Protein AF-A0A1C4R962-F1 (afdb_monomer_lite)

Secondary structure (DSSP, 8-state):
----PPPPEEEEEE--HHHHHHTHHHHHHHHHH-SS--GGGSHHHHHHHHHHH--TT---EEEEEETT-

Foldseek 3Di:
DDDDPQQDKDKDKDQDLVVLVVCQVVQVVVLVPDPDHDPCSHSVNVNVCCVVPNDHRPDTDMDIDGHPD

Structure (mmCIF, N/CA/C/O backbone):
data_AF-A0A1C4R962-F1
#
_entry.id   AF-A0A1C4R962-F1
#
loop_
_atom_site.group_PDB
_atom_site.id
_atom_site.type_symbol
_atom_site.label_atom_id
_atom_site.label_alt_id
_atom_site.label_comp_id
_atom_site.label_asym_id
_atom_site.label_entity_id
_atom_site.label_seq_id
_atom_site.pdbx_PDB_ins_code
_atom_site.Cartn_x
_atom_site.Cartn_y
_atom_site.Cartn_z
_atom_site.occupancy
_atom_site.B_iso_or_equiv
_atom_site.auth_seq_id
_atom_site.auth_comp_id
_atom_site.auth_asym_id
_atom_site.auth_atom_id
_atom_site.pdbx_PDB_model_num
ATOM 1 N N . MET A 1 1 ? -23.519 0.999 31.722 1.00 37.97 1 MET A N 1
ATOM 2 C CA . MET A 1 1 ? -22.714 1.886 30.857 1.00 37.97 1 MET A CA 1
ATOM 3 C C . MET A 1 1 ? -21.393 1.183 30.571 1.00 37.97 1 MET A C 1
ATOM 5 O O . MET A 1 1 ? -20.467 1.260 31.365 1.00 37.97 1 MET A O 1
ATOM 9 N N . THR A 1 2 ? -21.353 0.358 29.528 1.00 42.16 2 THR A N 1
ATOM 10 C CA . THR A 1 2 ? -20.176 -0.440 29.164 1.00 42.16 2 THR A CA 1
ATOM 11 C C . THR A 1 2 ? -19.145 0.470 28.508 1.00 42.16 2 THR A C 1
ATOM 13 O O . THR A 1 2 ? -19.366 0.986 27.417 1.00 42.16 2 THR A O 1
ATOM 16 N N . ALA A 1 3 ? -18.022 0.695 29.188 1.00 46.19 3 ALA A N 1
ATOM 17 C CA . ALA A 1 3 ? -16.890 1.397 28.607 1.00 46.19 3 ALA A CA 1
ATOM 18 C C . ALA A 1 3 ? -16.284 0.526 27.496 1.00 46.19 3 ALA A C 1
ATOM 20 O O . ALA A 1 3 ? -15.608 -0.467 27.764 1.00 46.19 3 ALA A O 1
ATOM 21 N N . HIS A 1 4 ? -16.535 0.885 26.239 1.00 58.12 4 HIS A N 1
ATOM 22 C CA . HIS A 1 4 ? -15.767 0.366 25.117 1.00 58.12 4 HIS A CA 1
ATOM 23 C C . HIS A 1 4 ? -14.364 0.975 25.215 1.00 58.12 4 HIS A C 1
ATOM 25 O O . HIS A 1 4 ? -14.170 2.141 24.878 1.00 58.12 4 HIS A O 1
ATOM 31 N N . ARG A 1 5 ? -13.379 0.219 25.719 1.00 60.09 5 ARG A N 1
ATOM 32 C CA . ARG A 1 5 ? -11.974 0.581 25.489 1.00 60.09 5 ARG A CA 1
ATOM 33 C C . ARG A 1 5 ? -11.787 0.570 23.971 1.00 60.09 5 ARG A C 1
ATOM 35 O O . ARG A 1 5 ? -11.955 -0.507 23.397 1.00 60.09 5 ARG A O 1
ATOM 42 N N . PRO A 1 6 ? -11.461 1.692 23.307 1.00 56.53 6 PRO A N 1
ATOM 43 C CA . PRO A 1 6 ? -11.055 1.603 21.917 1.00 56.53 6 PRO A CA 1
ATOM 44 C C . PRO A 1 6 ? -9.851 0.660 21.884 1.00 56.53 6 PRO A C 1
ATOM 46 O O . PRO A 1 6 ? -8.854 0.902 22.571 1.00 56.53 6 PRO A O 1
ATOM 49 N N . GLY A 1 7 ? -9.978 -0.463 21.172 1.00 66.88 7 GLY A N 1
ATOM 50 C CA . GLY A 1 7 ? -8.854 -1.363 20.936 1.00 66.88 7 GLY A CA 1
ATOM 51 C C . GLY A 1 7 ? -7.699 -0.521 20.407 1.00 66.88 7 GLY A C 1
ATOM 52 O O . GLY A 1 7 ? -7.864 0.192 19.416 1.00 66.88 7 GLY A O 1
ATOM 53 N N . GLY A 1 8 ? -6.579 -0.494 21.133 1.00 87.19 8 GLY A N 1
ATOM 54 C CA . GLY A 1 8 ? -5.505 0.461 20.857 1.00 87.19 8 GLY A CA 1
ATOM 55 C C . GLY A 1 8 ? -5.005 0.324 19.421 1.00 87.19 8 GLY A C 1
ATOM 56 O O . GLY A 1 8 ? -4.968 -0.778 18.887 1.00 87.19 8 GLY A O 1
ATOM 57 N N . LEU A 1 9 ? -4.619 1.419 18.773 1.00 92.88 9 LEU A N 1
ATOM 58 C CA . LEU A 1 9 ? -3.964 1.342 17.467 1.00 92.88 9 LEU A CA 1
ATOM 59 C C . LEU A 1 9 ? -2.475 1.023 17.663 1.00 92.88 9 LEU A C 1
ATOM 61 O O . LEU A 1 9 ? -1.824 1.570 18.550 1.00 92.88 9 LEU A O 1
ATOM 65 N N . ALA A 1 10 ? -1.934 0.129 16.842 1.00 92.94 10 ALA A N 1
ATOM 66 C CA . ALA A 1 10 ? -0.504 -0.082 16.675 1.00 92.94 10 ALA A CA 1
ATOM 67 C C . ALA A 1 10 ? -0.066 0.548 15.352 1.00 92.94 10 ALA A C 1
ATOM 69 O O . ALA A 1 10 ? -0.727 0.365 14.330 1.00 92.94 10 ALA A O 1
ATOM 70 N N . VAL A 1 11 ? 1.053 1.270 15.388 1.00 95.94 11 VAL A N 1
ATOM 71 C CA . VAL A 1 11 ? 1.653 1.900 14.210 1.00 95.94 11 VAL A CA 1
ATOM 72 C C 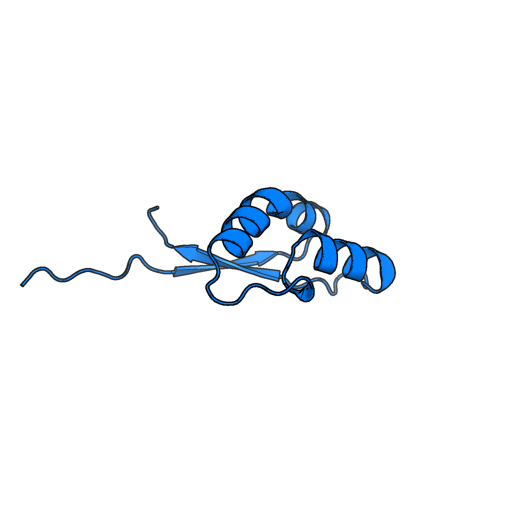. VAL A 1 11 ? 3.032 1.297 13.986 1.00 95.94 11 VAL A C 1
ATOM 74 O O . VAL A 1 11 ? 3.854 1.288 14.902 1.00 95.94 11 VAL A O 1
ATOM 77 N N . THR A 1 12 ? 3.289 0.805 12.779 1.00 96.75 12 THR A N 1
ATOM 78 C CA . THR A 1 12 ? 4.621 0.365 12.343 1.00 96.75 12 THR A CA 1
ATOM 79 C C . THR A 1 12 ? 5.028 1.080 11.059 1.00 96.75 12 THR A C 1
ATOM 81 O O . THR A 1 12 ? 4.185 1.604 10.331 1.00 96.75 12 THR A O 1
ATOM 84 N N . LEU A 1 13 ? 6.334 1.139 10.794 1.00 98.00 13 LEU A N 1
ATOM 85 C CA . LEU A 1 13 ? 6.896 1.753 9.593 1.00 98.00 13 LEU A CA 1
ATOM 86 C C . LEU A 1 13 ? 7.539 0.677 8.714 1.00 98.00 13 LEU A C 1
ATOM 88 O O . LEU A 1 13 ? 8.583 0.134 9.073 1.00 98.00 13 LEU A O 1
ATOM 92 N N . CYS A 1 14 ? 6.955 0.444 7.543 1.00 97.56 14 CYS A N 1
ATOM 93 C CA . CYS A 1 14 ? 7.536 -0.360 6.477 1.00 97.56 14 CYS A CA 1
ATOM 94 C C . CYS A 1 14 ? 8.488 0.515 5.647 1.00 97.56 14 CYS A C 1
ATOM 96 O O . CYS A 1 14 ? 8.123 1.595 5.164 1.00 97.56 14 CYS A O 1
ATOM 98 N N . ARG A 1 15 ? 9.735 0.056 5.520 1.00 97.50 15 ARG A N 1
ATOM 99 C CA . ARG A 1 15 ? 10.805 0.710 4.739 1.00 97.50 15 ARG A CA 1
ATOM 100 C C . ARG A 1 15 ? 11.387 -0.200 3.669 1.00 97.50 15 ARG A C 1
ATOM 102 O O . ARG A 1 15 ? 12.102 0.285 2.797 1.00 97.50 15 ARG A O 1
ATOM 109 N N . ASP A 1 16 ? 11.108 -1.493 3.765 1.00 95.88 16 ASP A N 1
ATOM 110 C CA . ASP A 1 16 ? 11.584 -2.487 2.826 1.00 95.88 16 ASP A CA 1
ATOM 111 C C . ASP A 1 16 ? 10.608 -2.614 1.654 1.00 95.88 16 ASP A C 1
ATOM 113 O O . ASP A 1 16 ? 9.387 -2.611 1.823 1.00 95.88 16 ASP A O 1
ATOM 117 N N . PHE A 1 17 ? 11.154 -2.695 0.445 1.00 95.62 17 PHE A N 1
ATOM 118 C CA . PHE A 1 17 ? 10.334 -2.748 -0.757 1.00 95.62 17 PHE A CA 1
ATOM 119 C C . PHE A 1 17 ? 9.609 -4.093 -0.911 1.00 95.62 17 PHE A C 1
ATOM 121 O O . PHE A 1 17 ? 8.472 -4.119 -1.379 1.00 95.62 17 PHE A O 1
ATOM 128 N N . ARG A 1 18 ? 10.216 -5.207 -0.477 1.00 96.00 18 ARG A N 1
ATOM 129 C CA . ARG A 1 18 ? 9.561 -6.523 -0.523 1.00 96.00 18 ARG A CA 1
ATOM 130 C C . ARG A 1 18 ? 8.439 -6.603 0.503 1.00 96.00 18 ARG A C 1
ATOM 132 O O . ARG A 1 18 ? 7.362 -7.093 0.175 1.00 96.00 18 ARG A O 1
ATOM 139 N N . GLU A 1 19 ? 8.673 -6.084 1.707 1.00 97.25 19 GLU A N 1
ATOM 140 C CA . GLU A 1 19 ? 7.640 -5.949 2.736 1.00 97.25 19 GLU A CA 1
ATOM 141 C C . GLU A 1 19 ? 6.472 -5.107 2.211 1.00 97.25 19 GLU A C 1
ATOM 143 O O . GLU A 1 19 ? 5.329 -5.540 2.307 1.00 97.25 19 GLU A O 1
ATOM 148 N N . PHE A 1 20 ? 6.742 -3.970 1.556 1.00 97.81 20 PHE A N 1
ATOM 149 C CA . PHE A 1 20 ? 5.698 -3.154 0.933 1.00 97.81 20 PHE A CA 1
ATOM 150 C C . PHE A 1 20 ? 4.914 -3.915 -0.143 1.00 97.81 20 PHE A C 1
ATOM 152 O O . PHE A 1 20 ? 3.684 -3.847 -0.167 1.00 97.81 20 PHE A O 1
ATOM 159 N N . GLY A 1 21 ? 5.592 -4.675 -1.006 1.00 97.88 21 GLY A N 1
ATOM 160 C CA . GLY A 1 21 ? 4.944 -5.534 -2.000 1.00 97.88 21 GLY A CA 1
ATOM 161 C C . GLY A 1 21 ? 4.011 -6.576 -1.371 1.00 97.88 21 GLY A C 1
ATOM 162 O O . GLY A 1 21 ? 2.898 -6.779 -1.854 1.00 97.88 21 GLY A O 1
ATOM 163 N N . ALA A 1 22 ? 4.411 -7.175 -0.248 1.00 98.25 22 ALA A N 1
ATOM 164 C CA . ALA A 1 22 ? 3.616 -8.178 0.463 1.00 98.25 22 ALA A CA 1
ATOM 165 C C . ALA A 1 22 ? 2.307 -7.627 1.067 1.00 98.25 22 ALA A C 1
ATOM 167 O O . ALA A 1 22 ? 1.392 -8.401 1.349 1.00 98.25 22 ALA A O 1
ATOM 168 N N . LEU A 1 23 ? 2.173 -6.303 1.219 1.00 98.00 23 LEU A N 1
ATOM 169 C CA . LEU A 1 23 ? 0.951 -5.667 1.728 1.00 98.00 23 LEU A CA 1
ATOM 170 C C . LEU A 1 23 ? -0.193 -5.619 0.703 1.00 98.00 23 LEU A C 1
ATOM 172 O O . LEU A 1 23 ? -1.299 -5.231 1.074 1.00 98.00 23 LEU A O 1
ATOM 176 N N . ALA A 1 24 ? 0.033 -6.000 -0.560 1.00 98.06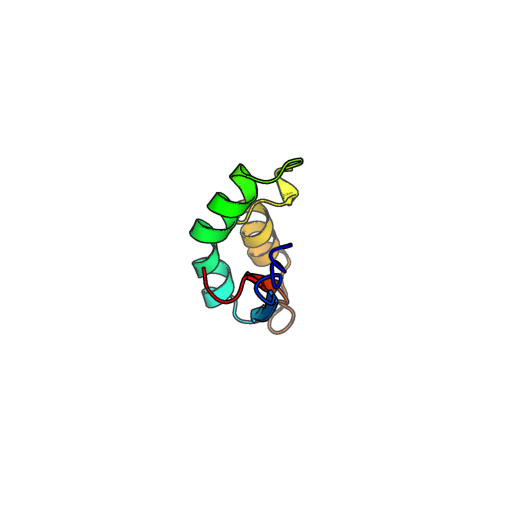 24 ALA A N 1
ATOM 177 C CA . ALA A 1 24 ? -0.948 -5.866 -1.642 1.00 98.06 24 ALA A CA 1
ATOM 178 C C . ALA A 1 24 ? -2.345 -6.382 -1.260 1.00 98.06 24 ALA A C 1
ATOM 180 O O . ALA A 1 24 ? -3.329 -5.650 -1.338 1.00 98.06 24 ALA A O 1
ATOM 181 N N . GLY A 1 25 ? -2.428 -7.615 -0.748 1.00 97.94 25 GLY A N 1
ATOM 182 C CA . GLY A 1 25 ? -3.711 -8.235 -0.412 1.00 97.94 25 GLY A CA 1
ATOM 183 C C . GLY A 1 25 ? -4.471 -7.518 0.711 1.00 97.94 25 GLY A C 1
ATOM 184 O O . GLY A 1 25 ? -5.677 -7.283 0.593 1.00 97.94 25 GLY A O 1
ATOM 185 N N . GLU A 1 26 ? -3.789 -7.146 1.800 1.00 96.75 26 GLU A N 1
ATOM 186 C CA . GLU A 1 26 ? -4.429 -6.431 2.914 1.00 96.75 26 GLU A CA 1
ATOM 187 C C . GLU A 1 26 ? -4.805 -4.991 2.540 1.00 96.75 26 GLU A C 1
ATOM 189 O O . GLU A 1 26 ? -5.854 -4.495 2.966 1.00 96.75 26 GLU A O 1
ATOM 194 N N . TRP A 1 27 ? -3.995 -4.351 1.698 1.00 97.62 27 TRP A N 1
ATOM 195 C CA . TRP A 1 27 ? -4.236 -3.009 1.192 1.00 97.62 27 TRP A CA 1
ATOM 196 C C . TRP A 1 27 ? -5.428 -2.984 0.244 1.00 97.62 27 TRP A C 1
ATOM 198 O O . TRP A 1 27 ? -6.311 -2.149 0.410 1.00 97.62 27 TRP A O 1
ATOM 208 N N . ASP A 1 28 ? -5.521 -3.925 -0.694 1.00 97.88 28 ASP A N 1
ATOM 209 C CA . ASP A 1 28 ? -6.669 -4.045 -1.595 1.00 97.88 28 ASP A CA 1
ATOM 210 C C . ASP A 1 28 ? -7.953 -4.306 -0.809 1.00 97.88 28 ASP A C 1
ATOM 212 O O . ASP A 1 28 ? -9.010 -3.739 -1.097 1.00 97.88 28 ASP A O 1
ATOM 216 N N . ALA A 1 29 ? -7.866 -5.137 0.235 1.00 96.62 29 ALA A N 1
ATOM 217 C CA . ALA A 1 29 ? -8.979 -5.336 1.143 1.00 96.62 29 ALA A CA 1
ATOM 218 C C . ALA A 1 29 ? -9.356 -4.035 1.861 1.00 96.62 29 ALA A C 1
ATOM 220 O O . ALA A 1 29 ? -10.541 -3.754 1.972 1.00 96.62 29 ALA A O 1
ATOM 221 N N . LEU A 1 30 ? -8.403 -3.237 2.355 1.00 95.25 30 LEU A N 1
ATOM 222 C CA . LEU A 1 30 ? -8.668 -1.918 2.949 1.00 95.25 30 LEU A CA 1
ATOM 223 C C . LEU A 1 30 ? -9.304 -0.949 1.941 1.00 95.25 30 LEU A C 1
ATOM 225 O O . LEU A 1 30 ? -10.348 -0.375 2.237 1.00 95.25 30 LEU A O 1
ATOM 229 N N . HIS A 1 31 ? -8.721 -0.822 0.750 1.00 96.56 31 HIS A N 1
ATOM 230 C CA . HIS A 1 31 ? -9.165 0.074 -0.318 1.00 96.56 31 HIS A CA 1
ATOM 231 C C . HIS A 1 31 ? -10.627 -0.174 -0.705 1.00 96.56 31 HIS A C 1
ATOM 233 O O . HIS A 1 31 ? -11.403 0.775 -0.770 1.00 96.56 31 HIS A O 1
ATOM 239 N N . ARG A 1 32 ? -11.051 -1.442 -0.817 1.00 96.19 32 ARG A N 1
ATOM 240 C CA . ARG A 1 32 ? -12.451 -1.809 -1.119 1.00 96.19 32 ARG A CA 1
ATOM 241 C C . ARG A 1 32 ? -13.483 -1.364 -0.076 1.00 96.19 32 ARG A C 1
ATOM 243 O O . ARG A 1 32 ? -14.654 -1.245 -0.412 1.00 96.19 32 ARG A O 1
ATOM 250 N N . ARG A 1 33 ? -13.083 -1.164 1.183 1.00 95.81 33 ARG A N 1
ATOM 251 C CA . ARG A 1 33 ? -13.968 -0.734 2.295 1.00 95.81 33 ARG A CA 1
ATOM 252 C C . ARG A 1 33 ? -13.751 0.732 2.679 1.00 95.81 33 ARG A C 1
ATOM 254 O O . ARG A 1 33 ? -14.410 1.219 3.595 1.00 95.81 33 ARG A O 1
ATOM 261 N N . CYS A 1 34 ? -12.856 1.446 1.993 1.00 94.50 34 CYS A N 1
ATOM 262 C CA . CYS A 1 34 ? -12.737 2.892 2.131 1.00 94.50 34 CYS A CA 1
ATOM 263 C C . CYS A 1 34 ? -14.013 3.566 1.616 1.00 94.50 34 CYS A C 1
ATOM 265 O O . CYS A 1 34 ? -14.554 3.178 0.587 1.00 94.50 34 CYS A O 1
ATOM 267 N N . ALA A 1 35 ? -14.472 4.607 2.312 1.00 94.69 35 ALA A N 1
ATOM 268 C CA . ALA A 1 35 ? -15.647 5.369 1.888 1.00 94.69 35 ALA A CA 1
ATOM 269 C C . ALA A 1 35 ? -15.385 6.201 0.618 1.00 94.69 35 ALA A C 1
ATOM 271 O O . ALA A 1 35 ? -16.304 6.470 -0.148 1.00 94.69 35 ALA A O 1
ATOM 272 N N . THR A 1 36 ? -14.133 6.607 0.395 1.00 94.38 36 THR A N 1
ATOM 273 C CA . THR A 1 36 ? -13.719 7.490 -0.706 1.0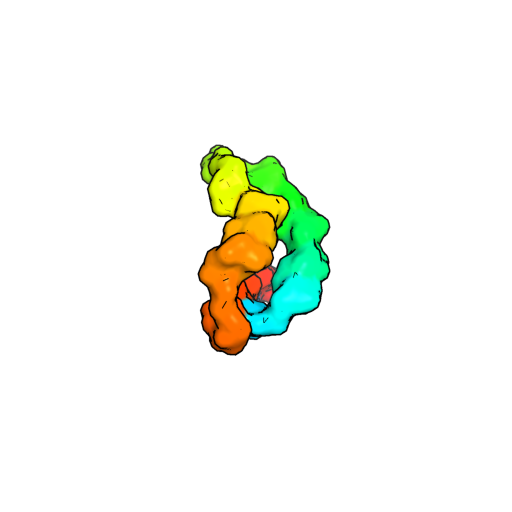0 94.38 36 THR A CA 1
ATOM 274 C C . THR A 1 36 ? -12.464 6.963 -1.418 1.00 94.38 36 THR A C 1
ATOM 276 O O . THR A 1 36 ? -11.419 7.618 -1.398 1.00 94.38 36 THR A O 1
ATOM 279 N N . PRO A 1 37 ? -12.517 5.763 -2.026 1.00 94.50 37 PRO A N 1
ATOM 280 C CA . PRO A 1 37 ? -11.360 5.183 -2.690 1.00 94.50 37 PRO A CA 1
ATOM 281 C C . PRO A 1 37 ? -11.059 5.926 -3.995 1.00 94.50 37 PRO A C 1
ATOM 283 O O . PRO A 1 37 ? -11.950 6.176 -4.805 1.00 94.50 37 PRO A O 1
ATOM 286 N N . THR A 1 38 ? -9.786 6.222 -4.243 1.00 96.56 38 THR A N 1
ATOM 287 C CA . THR A 1 38 ? -9.306 6.669 -5.559 1.00 96.56 38 THR A CA 1
ATOM 288 C C . THR A 1 38 ? -8.292 5.673 -6.125 1.00 96.56 38 THR A C 1
ATOM 290 O O . THR A 1 38 ? -7.630 4.970 -5.352 1.00 96.56 38 THR A O 1
ATOM 293 N N . PRO A 1 39 ? -8.116 5.584 -7.457 1.00 95.56 39 PRO A N 1
ATOM 294 C CA . PRO A 1 39 ? -7.098 4.714 -8.050 1.00 95.56 39 PRO A CA 1
ATOM 295 C C . PRO A 1 39 ? -5.680 5.006 -7.537 1.00 95.56 39 PRO A C 1
ATOM 297 O O . PRO A 1 39 ? -4.906 4.077 -7.316 1.00 95.56 39 PRO A O 1
ATOM 300 N N . PHE A 1 40 ? -5.370 6.279 -7.258 1.00 95.25 40 PHE A N 1
ATOM 301 C CA . PHE A 1 40 ? -4.082 6.729 -6.714 1.00 95.25 40 PHE A CA 1
AT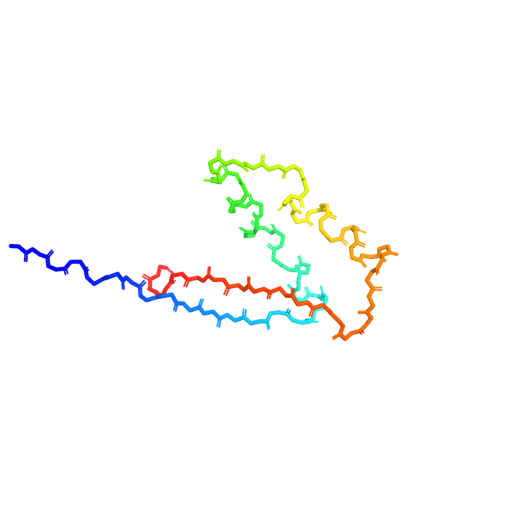OM 302 C C . PHE A 1 40 ? -3.786 6.202 -5.302 1.00 95.25 40 PHE A C 1
ATOM 304 O O . PHE A 1 40 ? -2.642 6.214 -4.859 1.00 95.25 40 PHE A O 1
ATOM 311 N N . GLN A 1 41 ? -4.808 5.727 -4.588 1.00 95.62 41 GLN A N 1
ATOM 312 C CA . GLN A 1 41 ? -4.669 5.107 -3.269 1.00 95.62 41 GLN A CA 1
ATOM 313 C C . GLN A 1 41 ? -4.535 3.580 -3.337 1.00 95.62 41 GLN A C 1
ATOM 315 O O . GLN A 1 41 ? -4.387 2.943 -2.293 1.00 95.62 41 GLN A O 1
ATOM 320 N N . SER A 1 42 ? -4.632 2.970 -4.523 1.00 97.50 42 SER A N 1
ATOM 321 C CA . SER A 1 42 ? -4.466 1.522 -4.672 1.00 97.50 42 SER A CA 1
ATOM 322 C C . SER A 1 42 ? -3.006 1.111 -4.480 1.00 97.50 42 SER A C 1
ATOM 324 O O . SER A 1 42 ? -2.083 1.861 -4.816 1.00 97.50 42 SER A O 1
ATOM 326 N N . HIS A 1 43 ? -2.794 -0.108 -3.976 1.00 98.19 43 HIS A N 1
ATOM 327 C CA . HIS A 1 43 ? -1.445 -0.657 -3.845 1.00 98.19 43 HIS A CA 1
ATOM 328 C C . HIS A 1 43 ? -0.757 -0.757 -5.205 1.00 98.19 43 HIS A C 1
ATOM 330 O O . HIS A 1 43 ? 0.362 -0.278 -5.350 1.00 98.19 43 HIS A O 1
ATOM 336 N N . ALA A 1 44 ? -1.454 -1.273 -6.221 1.00 98.00 44 ALA A N 1
ATOM 337 C CA . ALA A 1 44 ? -0.913 -1.416 -7.570 1.00 98.00 44 ALA A CA 1
ATOM 338 C C . ALA A 1 44 ? -0.401 -0.083 -8.151 1.00 98.00 44 ALA A C 1
ATOM 340 O O . ALA A 1 44 ? 0.688 -0.032 -8.734 1.00 98.00 44 ALA A O 1
ATOM 341 N N . TRP A 1 45 ? -1.143 1.014 -7.954 1.00 98.00 45 TRP A N 1
ATOM 342 C CA . TRP A 1 45 ? -0.699 2.333 -8.401 1.00 98.00 45 TRP A CA 1
ATOM 343 C C . TRP A 1 45 ? 0.539 2.805 -7.628 1.00 98.00 45 TRP A C 1
ATOM 345 O O . TRP A 1 45 ? 1.544 3.155 -8.239 1.00 98.00 45 TRP A O 1
ATOM 355 N N . LEU A 1 46 ? 0.521 2.748 -6.293 1.00 97.56 46 LEU A N 1
ATOM 356 C CA . LEU A 1 46 ? 1.654 3.192 -5.468 1.00 97.56 46 LEU A CA 1
ATOM 357 C C . LEU A 1 46 ? 2.916 2.345 -5.689 1.00 97.56 46 LEU A C 1
ATOM 359 O O . LEU A 1 46 ? 4.025 2.875 -5.717 1.00 97.56 46 LEU A O 1
ATOM 363 N N . HIS A 1 47 ? 2.756 1.038 -5.878 1.00 97.56 47 HIS A N 1
ATOM 364 C CA . HIS A 1 47 ? 3.848 0.110 -6.141 1.00 97.56 47 HIS A CA 1
ATOM 365 C C . HIS A 1 47 ? 4.489 0.361 -7.510 1.00 97.56 47 HIS A C 1
ATOM 367 O O . HIS A 1 47 ? 5.712 0.443 -7.610 1.00 97.56 47 HIS A O 1
ATOM 373 N N . SER A 1 48 ? 3.683 0.551 -8.560 1.00 97.38 48 SER A N 1
ATOM 374 C CA . SER A 1 48 ? 4.195 0.894 -9.897 1.00 97.38 48 SER A CA 1
ATOM 375 C C . SER A 1 48 ? 4.845 2.282 -9.944 1.00 97.38 48 SER A C 1
ATOM 377 O O . SER A 1 48 ? 5.902 2.449 -10.562 1.00 97.38 48 SER A O 1
ATOM 379 N N . TRP A 1 49 ? 4.280 3.255 -9.223 1.00 97.00 49 TRP A N 1
ATOM 380 C CA . TRP A 1 49 ? 4.888 4.570 -9.037 1.00 97.00 49 TRP A CA 1
ATOM 381 C C . TRP A 1 49 ? 6.252 4.451 -8.348 1.00 97.00 49 TRP A C 1
ATOM 383 O O . TRP A 1 49 ? 7.233 5.023 -8.820 1.00 97.00 49 TRP A O 1
ATOM 393 N N . TRP A 1 50 ? 6.346 3.653 -7.280 1.00 97.19 50 TRP A N 1
ATOM 394 C CA . TRP A 1 50 ? 7.603 3.447 -6.564 1.00 97.19 50 TRP A CA 1
ATOM 395 C C . TRP A 1 50 ? 8.664 2.753 -7.421 1.00 97.19 50 TRP A C 1
ATOM 397 O O . TRP A 1 50 ? 9.823 3.145 -7.374 1.00 97.19 50 TRP A O 1
ATOM 407 N N . ILE A 1 51 ? 8.292 1.760 -8.232 1.00 96.50 51 ILE A N 1
ATOM 408 C CA . ILE A 1 51 ? 9.235 1.123 -9.168 1.00 96.50 51 ILE A CA 1
ATOM 409 C C . ILE A 1 51 ? 9.830 2.155 -10.133 1.00 96.50 51 ILE A C 1
ATOM 411 O O . ILE A 1 51 ? 11.018 2.102 -10.432 1.00 96.50 51 ILE A O 1
ATOM 415 N N . SER A 1 52 ? 9.008 3.089 -10.610 1.00 97.12 52 SER A N 1
ATOM 416 C CA . SER A 1 52 ? 9.414 4.052 -11.638 1.00 97.12 52 SER A CA 1
ATOM 417 C C . SER A 1 52 ? 10.195 5.243 -11.076 1.00 97.12 52 SER A C 1
ATOM 419 O O . SER A 1 52 ? 11.101 5.751 -11.732 1.00 97.12 52 SER A O 1
ATOM 421 N N . TYR A 1 53 ? 9.838 5.706 -9.876 1.00 96.19 53 TYR A N 1
ATOM 422 C CA . TYR A 1 53 ? 10.305 6.990 -9.332 1.00 96.19 53 TYR A CA 1
ATOM 423 C C . TYR A 1 53 ? 10.915 6.892 -7.930 1.00 96.19 53 TYR A C 1
ATOM 425 O O . TYR A 1 53 ? 11.423 7.881 -7.398 1.00 96.19 53 TYR A O 1
ATOM 433 N N . GLY A 1 54 ? 10.851 5.717 -7.308 1.00 93.62 54 GLY A N 1
ATOM 434 C CA . GLY A 1 54 ? 11.375 5.472 -5.975 1.00 93.62 54 GLY A CA 1
ATOM 435 C C . GLY A 1 54 ? 12.893 5.608 -5.910 1.00 93.62 54 GLY A C 1
ATOM 436 O O . GLY A 1 54 ? 13.621 5.472 -6.891 1.00 93.62 54 GLY A O 1
ATOM 437 N N . GLN A 1 55 ? 13.379 5.880 -4.705 1.00 95.00 55 GLN A N 1
ATOM 438 C CA . GLN A 1 55 ? 14.802 5.968 -4.392 1.00 95.00 55 GLN A CA 1
ATOM 439 C C . GLN A 1 55 ? 15.091 5.003 -3.248 1.00 95.00 55 GLN A C 1
ATOM 441 O O . GLN A 1 55 ? 14.352 4.978 -2.255 1.00 95.00 55 GLN A O 1
ATOM 446 N N . GLU A 1 56 ? 16.166 4.226 -3.363 1.00 90.00 56 GLU A N 1
ATOM 447 C CA . GLU A 1 56 ? 16.579 3.299 -2.309 1.00 90.00 56 GLU A CA 1
ATOM 448 C C . GLU A 1 56 ? 16.694 4.016 -0.950 1.00 90.00 56 GLU A C 1
ATOM 450 O O . GLU A 1 56 ? 17.091 5.179 -0.851 1.00 90.00 56 GLU A O 1
ATOM 455 N N . GLY A 1 57 ? 16.252 3.346 0.118 1.00 92.19 57 GLY A N 1
ATOM 456 C CA . GLY A 1 57 ? 16.278 3.882 1.482 1.00 92.19 57 GLY A CA 1
ATOM 457 C C . GLY A 1 57 ? 15.237 4.968 1.790 1.00 92.19 57 GLY A C 1
ATOM 458 O O . GLY A 1 57 ? 15.059 5.314 2.967 1.00 92.19 57 GLY A O 1
ATOM 459 N N . ARG A 1 58 ? 14.497 5.475 0.791 1.00 96.00 58 ARG A N 1
ATOM 460 C CA . ARG A 1 58 ? 13.499 6.546 0.971 1.00 96.00 58 ARG A CA 1
ATOM 461 C C . ARG A 1 58 ? 12.057 6.066 1.133 1.00 96.00 58 ARG A C 1
ATOM 463 O O . ARG A 1 58 ? 11.197 6.885 1.440 1.00 96.00 58 ARG A O 1
ATOM 470 N N . LEU A 1 59 ? 11.785 4.769 0.981 1.00 96.94 59 LEU A N 1
ATOM 471 C CA . LEU A 1 59 ? 10.431 4.228 1.131 1.00 96.94 59 LEU A CA 1
ATOM 472 C C . LEU A 1 59 ? 9.951 4.391 2.571 1.00 96.94 59 LEU A C 1
ATOM 474 O O . LEU A 1 59 ? 10.635 3.979 3.511 1.00 96.94 59 LEU A O 1
ATOM 478 N N . ARG A 1 60 ? 8.774 4.985 2.757 1.00 97.31 60 ARG A N 1
ATOM 479 C CA . ARG A 1 60 ? 8.140 5.142 4.067 1.00 97.31 60 ARG A CA 1
ATOM 480 C C . ARG A 1 60 ? 6.649 4.865 3.930 1.00 97.31 60 ARG A C 1
ATOM 482 O O . ARG A 1 60 ? 5.931 5.655 3.329 1.00 97.31 60 ARG A O 1
ATOM 489 N N . VAL A 1 61 ? 6.196 3.754 4.504 1.00 97.06 61 VAL A N 1
ATOM 490 C CA . VAL A 1 61 ? 4.781 3.365 4.547 1.00 97.06 61 VAL A CA 1
ATOM 491 C C . VAL A 1 61 ? 4.394 3.116 6.000 1.00 97.06 61 VAL A C 1
ATOM 493 O O . VAL A 1 61 ? 4.976 2.259 6.663 1.00 97.06 61 VAL A O 1
ATOM 496 N N . LEU A 1 62 ? 3.428 3.877 6.512 1.00 97.50 62 LEU A N 1
ATOM 497 C CA . LEU A 1 62 ? 2.912 3.697 7.869 1.00 97.50 62 LEU A CA 1
ATOM 498 C C . LEU A 1 62 ? 1.750 2.708 7.857 1.00 97.50 62 LEU A C 1
ATOM 500 O O . LEU A 1 62 ? 0.768 2.904 7.145 1.00 97.50 62 LEU A O 1
ATOM 504 N N . LEU A 1 63 ? 1.852 1.670 8.682 1.00 96.25 63 LEU A N 1
ATOM 505 C CA . LEU A 1 63 ? 0.819 0.657 8.849 1.00 96.25 63 LEU A CA 1
ATOM 506 C C . LEU A 1 63 ? 0.136 0.889 10.185 1.00 96.25 63 LEU A C 1
ATOM 508 O O . LEU A 1 63 ? 0.754 0.738 11.238 1.00 96.25 63 LEU A O 1
ATOM 512 N N . VAL A 1 64 ? -1.140 1.259 10.137 1.00 95.50 64 VAL A N 1
ATOM 513 C CA . VAL A 1 64 ? -1.959 1.500 11.326 1.00 95.50 64 VAL A CA 1
ATOM 514 C C . VAL A 1 64 ? -2.955 0.357 11.461 1.00 95.50 64 VAL A C 1
ATOM 516 O O . VAL A 1 64 ? -3.850 0.203 10.632 1.00 95.50 64 VAL A O 1
ATOM 519 N N . ARG A 1 65 ? -2.805 -0.459 12.504 1.00 92.00 65 ARG A N 1
ATOM 520 C CA . ARG A 1 65 ? -3.657 -1.631 12.759 1.00 92.00 65 ARG A CA 1
ATOM 521 C C . ARG A 1 65 ? -4.321 -1.530 14.126 1.00 92.00 65 ARG A C 1
ATOM 523 O O . ARG A 1 65 ? -3.736 -1.004 15.067 1.00 92.00 65 ARG A O 1
ATOM 530 N N . ARG A 1 66 ? -5.540 -2.050 14.261 1.00 90.75 66 ARG A N 1
ATOM 531 C CA . ARG A 1 66 ? -6.196 -2.209 15.570 1.00 90.75 66 ARG A CA 1
ATOM 532 C C . ARG A 1 66 ? -5.525 -3.364 16.325 1.00 90.75 66 ARG A C 1
ATOM 534 O O . ARG A 1 66 ? -5.307 -4.419 15.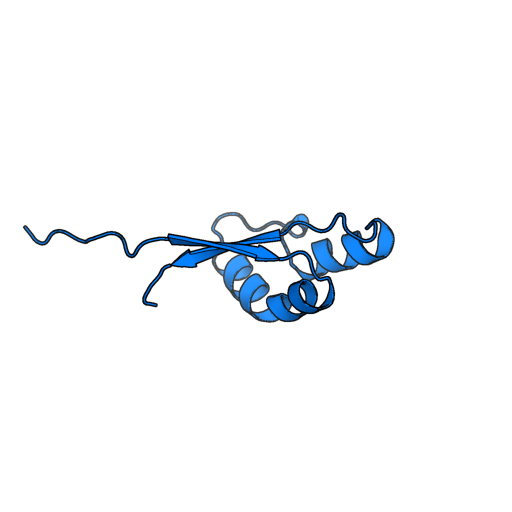742 1.00 90.75 66 ARG A O 1
ATOM 541 N N . ARG A 1 67 ? -5.182 -3.180 17.603 1.00 80.88 67 ARG A N 1
ATOM 542 C CA . ARG A 1 67 ? -4.666 -4.245 18.478 1.00 80.88 67 ARG A CA 1
ATOM 543 C C . ARG A 1 67 ? -5.835 -5.108 18.948 1.00 80.88 67 ARG A C 1
ATOM 545 O O . ARG A 1 67 ? -6.780 -4.576 19.526 1.00 80.88 67 ARG A O 1
ATOM 552 N N . GLY A 1 68 ? -5.729 -6.420 18.743 1.00 65.50 68 GLY A N 1
ATOM 553 C CA . GLY A 1 68 ? -6.710 -7.402 19.221 1.00 65.50 68 GLY A CA 1
ATOM 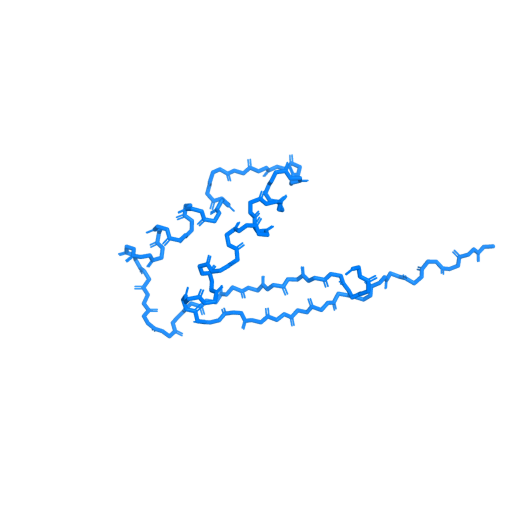554 C C . GLY A 1 68 ? -7.881 -7.668 18.271 1.00 65.50 68 GLY A C 1
ATOM 555 O O . GLY A 1 68 ? -8.977 -7.938 18.751 1.00 65.50 68 GLY A O 1
ATOM 556 N N . GLY A 1 69 ? -7.658 -7.554 16.958 1.00 50.62 69 GLY A N 1
ATOM 557 C CA . GLY A 1 69 ? -8.546 -8.084 15.920 1.00 50.62 69 GLY A CA 1
ATOM 558 C C . GLY A 1 69 ? -7.873 -9.236 15.199 1.00 50.62 69 GLY A C 1
ATOM 559 O O . GLY A 1 69 ? -6.665 -9.078 14.912 1.00 50.62 69 GLY A O 1
#

Radius of gyration: 14.74 Å; chains: 1; bounding box: 39×16×42 Å

pLDDT: mean 90.27, std 14.8, range [37.97, 98.25]

Sequence (69 aa):
MTAHRPGGLAVTLCRDFREFGALAGEWDALHRRCATPTPFQSHAWLHSWWISYGQEGRLRVLLVRRRGG